Protein 2FI9 (pdb70)

Organism: Bartonella henselae (NCBI:txid38323)

CATH classification: 3.40.1230.10

B-factor: mean 35.41, std 5.27, range [25.67, 81.48]

Structure (mmCIF, N/CA/C/O backbone):
data_2FI9
#
_entry.id   2FI9
#
_cell.length_a   34.527
_cell.length_b   51.931
_cell.length_c   62.368
_cell.angle_alpha   90.00
_cell.angle_beta   90.00
_cell.angle_gamma   90.00
#
_symmetry.space_group_name_H-M   'P 21 21 21'
#
loop_
_entity.id
_entity.type
_entity.pdbx_description
1 polymer 'Outer membrane protein'
2 water water
#
loop_
_atom_site.group_PDB
_atom_site.id
_atom_site.type_symbol
_atom_site.label_atom_id
_atom_site.label_alt_id
_atom_site.label_comp_id
_atom_site.label_asym_id
_atom_site.label_entity_id
_atom_site.label_seq_id
_atom_site.pdbx_PDB_ins_code
_atom_site.Cartn_x
_atom_site.Cartn_y
_atom_site.Cartn_z
_atom_site.occupancy
_atom_site.B_iso_or_equiv
_atom_site.auth_seq_id
_atom_site.auth_comp_id
_atom_site.auth_asym_id
_atom_site.auth_atom_id
_atom_site.pdbx_PDB_model_num
ATOM 1 N N . HIS A 1 11 ? 15.906 32.684 11.808 1.00 47.42 11 HIS A N 1
ATOM 2 C CA . HIS A 1 11 ? 16.645 31.432 11.414 1.00 46.94 11 HIS A CA 1
ATOM 3 C C . HIS A 1 11 ? 17.526 31.595 10.156 1.00 45.69 11 HIS A C 1
ATOM 4 O O . HIS A 1 11 ? 17.207 32.346 9.203 1.00 46.00 11 HIS A O 1
ATOM 11 N N . PHE A 1 12 ? 18.608 30.820 10.157 1.00 43.25 12 PHE A N 1
ATOM 12 C CA . PHE A 1 12 ? 19.829 31.121 9.448 1.00 40.09 12 PHE A CA 1
ATOM 13 C C . PHE A 1 12 ? 20.744 29.958 9.829 1.00 38.46 12 PHE A C 1
ATOM 14 O O . PHE A 1 12 ? 20.810 29.611 11.007 1.00 37.04 12 PHE A O 1
ATOM 22 N N . PRO A 1 13 ? 21.435 29.334 8.846 1.00 36.06 13 PRO A N 1
ATOM 23 C CA . PRO A 1 13 ? 22.099 28.056 9.089 1.00 35.15 13 PRO A CA 1
ATOM 24 C C . PRO A 1 13 ? 23.529 28.120 9.652 1.00 34.29 13 PRO A C 1
ATOM 25 O O . PRO A 1 13 ? 24.284 27.155 9.513 1.00 34.47 13 PRO A O 1
ATOM 29 N N . GLY A 1 14 ? 23.906 29.243 10.253 1.00 34.22 14 GLY A N 1
ATOM 30 C CA . GLY A 1 14 ? 25.200 29.372 10.916 1.00 33.32 14 GLY A CA 1
ATOM 31 C C . GLY A 1 14 ? 25.167 30.580 11.837 1.00 33.74 14 GLY A C 1
ATOM 32 O O . GLY A 1 14 ? 24.137 31.244 11.950 1.00 34.07 14 GLY A O 1
ATOM 33 N N . ARG A 1 15 ? 26.286 30.881 12.481 1.00 33.08 15 ARG A N 1
ATOM 34 C CA . ARG A 1 15 ? 26.379 32.094 13.304 1.00 32.91 15 ARG A CA 1
ATOM 35 C C . ARG A 1 15 ? 26.608 33.320 12.427 1.00 32.95 15 ARG A C 1
ATOM 36 O O . ARG A 1 15 ? 27.222 33.217 11.374 1.00 33.40 15 ARG A O 1
ATOM 44 N N . ALA A 1 16 ? 26.127 34.473 12.877 1.00 32.90 16 ALA A N 1
ATOM 45 C CA . ALA A 1 16 ? 26.356 35.757 12.200 1.00 33.08 16 ALA A CA 1
ATOM 46 C C . ALA A 1 16 ? 26.471 36.817 13.283 1.00 33.29 16 ALA A C 1
ATOM 47 O O . ALA A 1 16 ? 25.929 36.634 14.360 1.00 32.56 16 ALA A O 1
ATOM 49 N N . PRO A 1 17 ? 27.158 37.941 13.007 1.00 33.73 17 PRO A N 1
ATOM 50 C CA . PRO A 1 17 ? 27.075 38.994 14.032 1.00 33.83 17 PRO A CA 1
ATOM 51 C C . PRO A 1 17 ? 25.620 39.401 14.269 1.00 33.78 17 PRO A C 1
ATOM 52 O O . PRO A 1 17 ? 24.808 39.379 13.332 1.00 33.90 17 PRO A O 1
ATOM 56 N N . ILE A 1 18 ? 25.298 39.744 15.510 1.00 34.64 18 ILE A N 1
ATOM 57 C CA . ILE A 1 18 ? 23.981 40.269 15.848 1.00 34.35 18 ILE A CA 1
ATOM 58 C C . ILE A 1 18 ? 24.081 41.790 15.726 1.00 34.51 18 ILE A C 1
ATOM 59 O O . ILE A 1 18 ? 24.780 42.441 16.518 1.00 34.19 18 ILE A O 1
ATOM 64 N N . ASP A 1 19 ? 23.388 42.336 14.728 1.00 34.58 19 ASP A N 1
ATOM 65 C CA . ASP A 1 19 ? 23.503 43.754 14.371 1.00 34.68 19 ASP A CA 1
ATOM 66 C C . ASP A 1 19 ? 22.691 44.708 15.252 1.00 34.61 19 ASP A C 1
ATOM 67 O O . ASP A 1 19 ? 22.957 45.908 15.258 1.00 34.04 19 ASP A O 1
ATOM 72 N N . ALA A 1 20 ? 21.708 44.178 15.979 1.00 33.90 20 ALA A N 1
ATOM 73 C CA . ALA A 1 20 ? 20.864 44.994 16.848 1.00 33.87 20 ALA A CA 1
ATOM 74 C C . ALA A 1 20 ? 20.116 44.127 17.844 1.00 34.42 20 ALA A C 1
ATOM 75 O O . ALA A 1 20 ? 19.905 42.934 17.605 1.00 34.22 20 ALA A O 1
ATOM 77 N N . TYR A 1 21 ? 19.756 44.734 18.975 1.00 34.55 21 TYR A N 1
ATOM 78 C CA . TYR A 1 21 ? 18.868 44.126 19.958 1.00 34.72 21 TYR A CA 1
ATOM 79 C C . TYR A 1 21 ? 17.941 45.244 20.437 1.00 34.78 21 TYR A C 1
ATOM 80 O O . TYR A 1 21 ? 18.126 46.419 20.077 1.00 34.16 21 TYR A O 1
ATOM 89 N N . GLY A 1 22 ? 16.953 44.885 21.249 1.00 34.23 22 GLY A N 1
ATOM 90 C CA . GLY A 1 22 ? 15.899 45.823 21.627 1.00 33.46 22 GLY A CA 1
ATOM 91 C C . GLY A 1 22 ? 14.630 45.472 20.888 1.00 33.57 22 GLY A C 1
ATOM 92 O O . GLY A 1 22 ? 14.648 44.665 19.936 1.00 33.47 22 GLY A O 1
ATOM 93 N N . ASN A 1 23 ? 13.524 46.078 21.313 1.00 33.10 23 ASN A N 1
ATOM 94 C CA . ASN A 1 23 ? 12.246 45.953 20.623 1.00 33.34 23 ASN A CA 1
ATOM 95 C C . ASN A 1 23 ? 11.748 44.508 20.582 1.00 32.85 23 ASN A C 1
ATOM 96 O O . ASN A 1 23 ? 11.129 44.068 19.600 1.00 32.72 23 ASN A O 1
ATOM 101 N N . GLY A 1 24 ? 12.037 43.776 21.652 1.00 32.19 24 GLY A N 1
ATOM 102 C CA . GLY A 1 24 ? 11.616 42.393 21.803 1.00 32.00 24 GLY A CA 1
ATOM 103 C C . GLY A 1 24 ? 12.252 41.455 20.786 1.00 31.78 24 GLY A C 1
ATOM 104 O O . GLY A 1 24 ? 11.758 40.346 20.560 1.00 32.45 24 GLY A O 1
ATOM 105 N N . GLY A 1 25 ? 13.346 41.879 20.167 1.00 30.94 25 GLY A N 1
ATOM 106 C CA . GLY A 1 25 ? 14.023 40.983 19.260 1.00 31.27 25 GLY A CA 1
ATOM 107 C C . GLY A 1 25 ? 15.445 41.325 18.882 1.00 31.81 25 GLY A C 1
ATOM 108 O O . GLY A 1 25 ? 16.180 42.000 19.621 1.00 32.00 25 GLY A O 1
ATOM 109 N N . PHE A 1 26 ? 15.818 40.853 17.699 1.00 31.69 26 PHE A N 1
ATOM 110 C CA . PHE A 1 26 ? 17.185 40.951 17.221 1.00 31.90 26 PHE A CA 1
ATOM 111 C C . PHE A 1 26 ? 17.193 41.170 15.729 1.00 31.63 26 PHE A C 1
ATOM 112 O O . PHE A 1 26 ? 16.253 40.771 15.016 1.00 31.32 26 PHE A O 1
ATOM 120 N N . ARG A 1 27 ? 18.262 41.803 15.263 1.00 31.50 27 ARG A N 1
ATOM 121 C CA . ARG A 1 27 ? 18.514 41.921 13.827 1.00 31.71 27 ARG A CA 1
ATOM 122 C C . ARG A 1 27 ? 19.843 41.258 13.505 1.00 31.84 27 ARG A C 1
ATOM 123 O O . ARG A 1 27 ? 20.840 41.485 14.189 1.00 31.67 27 ARG A O 1
ATOM 131 N N . PHE A 1 28 ? 19.847 40.423 12.474 1.00 31.44 28 PHE A N 1
ATOM 132 C CA . PHE A 1 28 ? 21.053 39.717 12.057 1.00 32.80 28 PHE A CA 1
ATOM 133 C C . PHE A 1 28 ? 20.908 39.266 10.613 1.00 33.68 28 PHE A C 1
ATOM 134 O O . PHE A 1 28 ? 19.804 38.908 10.181 1.00 33.15 28 PHE A O 1
ATOM 142 N N . ALA A 1 29 ? 22.017 39.291 9.871 1.00 34.68 29 ALA A N 1
ATOM 143 C CA . ALA A 1 29 ? 22.040 38.703 8.532 1.00 35.86 29 ALA A CA 1
ATOM 144 C C . ALA A 1 29 ? 20.939 39.305 7.648 1.00 36.89 29 ALA A C 1
ATOM 145 O O . ALA A 1 29 ? 20.272 38.589 6.879 1.00 37.05 29 ALA A O 1
ATOM 147 N N . ASP A 1 30 ? 20.755 40.619 7.774 1.00 37.49 30 ASP A N 1
ATOM 148 C CA . ASP A 1 30 ? 19.705 41.360 7.056 1.00 39.11 30 ASP A CA 1
ATOM 149 C C . ASP A 1 30 ? 18.275 40.861 7.307 1.00 39.34 30 ASP A C 1
ATOM 150 O O . ASP A 1 30 ? 17.372 41.093 6.500 1.00 39.19 30 ASP A O 1
ATOM 155 N N . MET A 1 31 ? 18.085 40.191 8.438 1.00 39.25 31 MET A N 1
ATOM 156 C CA . MET A 1 31 ? 16.785 39.700 8.861 1.00 40.18 31 MET A CA 1
ATOM 157 C C . MET A 1 31 ? 16.460 40.331 10.226 1.00 39.52 31 MET A C 1
ATOM 158 O O . MET A 1 31 ? 17.347 40.865 10.909 1.00 38.18 31 MET A O 1
ATOM 163 N N . SER A 1 32 ? 15.183 40.263 10.598 1.00 39.56 32 SER A N 1
ATOM 164 C CA . SER A 1 32 ? 14.698 40.655 11.922 1.00 39.46 32 SER A CA 1
ATOM 165 C C . SER A 1 32 ? 13.982 39.444 12.514 1.00 39.44 32 SER A C 1
ATOM 166 O O . SER A 1 32 ? 13.235 38.753 11.815 1.00 39.59 32 SER A O 1
ATOM 169 N N . HIS A 1 33 ? 14.216 39.164 13.790 1.00 38.54 33 HIS A N 1
ATOM 170 C CA . HIS A 1 33 ? 13.466 38.113 14.459 1.00 38.62 33 HIS A CA 1
ATOM 171 C C . HIS A 1 33 ? 12.888 38.674 15.747 1.00 37.74 33 HIS A C 1
ATOM 172 O O . HIS A 1 33 ? 13.596 39.324 16.508 1.00 37.41 33 HIS A O 1
ATOM 179 N N . ARG A 1 34 ? 11.603 38.428 15.970 1.00 36.98 34 ARG A N 1
ATOM 180 C CA . ARG A 1 34 ? 10.935 38.782 17.218 1.00 37.27 34 ARG A CA 1
ATOM 181 C C . ARG A 1 34 ? 11.016 37.597 18.203 1.00 36.37 34 ARG A C 1
ATOM 182 O O . ARG A 1 34 ? 10.563 36.478 17.905 1.00 36.07 34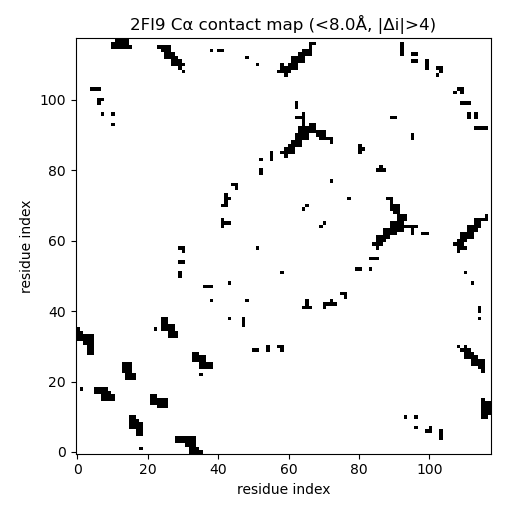 ARG A O 1
ATOM 190 N N . GLY A 1 35 ? 11.614 37.842 19.358 1.00 35.07 35 GLY A N 1
ATOM 191 C CA . GLY A 1 35 ? 11.781 36.795 20.357 1.00 33.78 35 GLY A CA 1
ATOM 192 C C . GLY A 1 35 ? 13.230 36.521 20.720 1.00 33.32 35 GLY A C 1
ATOM 193 O O . GLY A 1 35 ? 14.166 37.102 20.142 1.00 32.61 35 GLY A O 1
ATOM 194 N N . SER A 1 36 ? 13.408 35.644 21.705 1.00 32.59 36 SER A N 1
ATOM 195 C CA . SER A 1 36 ? 14.727 35.266 22.172 1.00 32.42 36 SER A CA 1
ATOM 196 C C . SER A 1 36 ? 15.379 34.302 21.179 1.00 32.72 36 SER A C 1
ATOM 197 O O . SER A 1 36 ? 14.683 33.599 20.429 1.00 33.04 36 SER A O 1
ATOM 200 N N . ILE A 1 37 ? 16.708 34.276 21.161 1.00 32.70 37 ILE A N 1
ATOM 201 C CA . ILE A 1 37 ? 17.426 33.441 20.192 1.00 32.83 37 ILE A CA 1
ATOM 202 C C . ILE A 1 37 ? 18.579 32.697 20.837 1.00 33.34 37 ILE A C 1
ATOM 203 O O . ILE A 1 37 ? 19.130 33.117 21.867 1.00 32.61 37 ILE A O 1
ATOM 208 N N . ILE A 1 38 ? 18.919 31.575 20.234 1.00 33.18 38 ILE A N 1
ATOM 209 C CA . ILE A 1 38 ? 20.143 30.879 20.551 1.00 34.18 38 ILE A CA 1
ATOM 210 C C . ILE A 1 38 ? 21.007 30.835 19.264 1.00 33.76 38 ILE A C 1
ATOM 211 O O . ILE A 1 38 ? 20.488 30.620 18.180 1.00 33.98 38 ILE A O 1
ATOM 216 N N . CYS A 1 39 ? 22.301 31.095 19.403 1.00 33.54 39 CYS A N 1
ATOM 217 C CA . CYS A 1 39 ? 23.212 31.205 18.282 1.00 33.64 39 CYS A CA 1
ATOM 218 C C . CYS A 1 39 ? 24.282 30.171 18.496 1.00 33.13 39 CYS A C 1
ATOM 219 O O . CYS A 1 39 ? 25.079 30.277 19.425 1.00 32.13 39 CYS A O 1
ATOM 222 N N . ILE A 1 40 ? 24.284 29.148 17.660 1.00 32.34 40 ILE A N 1
ATOM 223 C CA . ILE A 1 40 ? 25.200 28.025 17.830 1.00 32.17 40 ILE A CA 1
ATOM 224 C C . ILE A 1 40 ? 25.808 27.688 16.454 1.00 31.85 40 ILE A C 1
ATOM 225 O O . ILE A 1 40 ? 25.364 28.232 15.440 1.00 30.77 40 ILE A O 1
ATOM 230 N N . PRO A 1 41 ? 26.874 26.869 16.411 1.00 31.44 41 PRO A N 1
ATOM 231 C CA . PRO A 1 41 ? 27.468 26.606 15.084 1.00 31.69 41 PRO A CA 1
ATOM 232 C C . PRO A 1 41 ? 26.488 26.188 13.981 1.00 31.89 41 PRO A C 1
ATOM 233 O O . PRO A 1 41 ? 26.721 26.529 12.804 1.00 31.63 41 PRO A O 1
ATOM 237 N N . SER A 1 42 ? 25.415 25.468 14.335 1.00 31.91 42 SER A N 1
ATOM 238 C CA . SER A 1 42 ? 24.442 24.993 13.317 1.00 31.98 42 SER A CA 1
ATOM 239 C C . SER A 1 42 ? 23.419 26.064 12.893 1.00 32.53 42 SER A C 1
ATOM 240 O O . SER A 1 42 ? 22.636 25.846 11.972 1.00 32.89 42 SER A O 1
ATOM 243 N N . GLY A 1 43 ? 23.410 27.199 13.588 1.00 32.97 43 GLY A N 1
ATOM 244 C CA . GLY A 1 43 ? 22.573 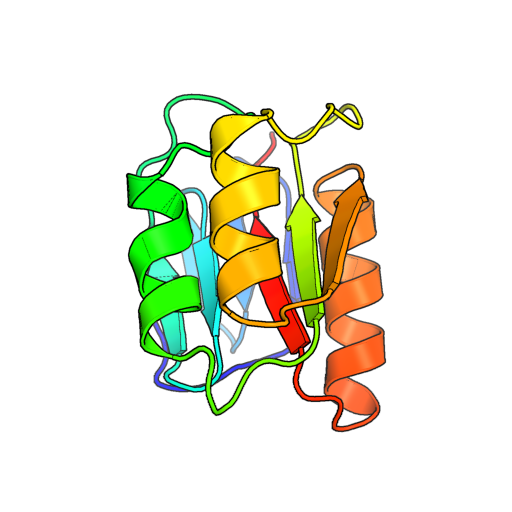28.316 13.176 1.00 32.92 43 GLY A CA 1
ATOM 245 C C . GLY A 1 43 ? 22.031 29.172 14.288 1.00 32.86 43 GLY A C 1
ATOM 246 O O . GLY A 1 43 ? 22.430 29.036 15.451 1.00 33.33 43 GLY A O 1
ATOM 247 N N . ILE A 1 44 ? 21.119 30.058 13.918 1.00 32.35 44 ILE A N 1
ATOM 248 C CA . ILE A 1 44 ? 20.415 30.908 14.863 1.00 33.02 44 ILE A CA 1
ATOM 249 C C . ILE A 1 44 ? 18.977 30.421 14.900 1.00 33.44 44 ILE A C 1
ATOM 250 O O . ILE A 1 44 ? 18.311 30.393 13.856 1.00 33.58 44 ILE A O 1
ATOM 255 N N . TYR A 1 45 ? 18.496 30.050 16.086 1.00 33.45 45 TYR A N 1
ATOM 256 C CA . TYR A 1 45 ? 17.156 29.491 16.260 1.00 33.41 45 TYR A CA 1
ATOM 257 C C . TYR A 1 45 ? 16.357 30.345 17.238 1.00 33.96 45 TYR A C 1
ATOM 258 O O . TYR A 1 45 ? 16.910 30.846 18.219 1.00 32.49 45 TYR A O 1
ATOM 267 N N . GLY A 1 46 ? 15.062 30.501 16.987 1.00 34.09 46 GLY A N 1
ATOM 268 C CA . GLY A 1 46 ? 14.187 31.093 17.999 1.00 34.89 46 GLY A CA 1
ATOM 269 C C . GLY A 1 46 ? 14.012 30.139 19.165 1.00 35.93 46 GLY A C 1
ATOM 270 O O . GLY A 1 46 ? 13.932 28.918 18.982 1.00 35.47 46 GLY A O 1
ATOM 271 N N . ILE A 1 47 ? 13.986 30.689 20.377 1.00 35.85 47 ILE A N 1
ATOM 272 C CA . ILE A 1 47 ? 13.590 29.918 21.541 1.00 36.67 47 ILE A CA 1
ATOM 273 C C . ILE A 1 47 ? 12.568 30.712 22.346 1.00 36.67 47 ILE A C 1
ATOM 274 O O . ILE A 1 47 ? 12.662 31.938 22.491 1.00 36.50 47 ILE A O 1
ATOM 279 N N . ASP A 1 48 ? 11.583 29.996 22.859 1.00 36.67 48 ASP A N 1
ATOM 280 C CA . ASP A 1 48 ? 10.471 30.615 23.529 1.00 36.77 48 ASP A CA 1
ATOM 281 C C . ASP A 1 48 ? 10.770 30.770 25.007 1.00 35.76 48 ASP A C 1
ATOM 282 O O . ASP A 1 48 ? 10.255 30.012 25.823 1.00 36.43 48 ASP A O 1
ATOM 287 N N . MET A 1 49 ? 11.614 31.740 25.346 1.00 33.96 49 MET A N 1
ATOM 288 C CA . MET A 1 49 ? 11.892 32.050 26.749 1.00 32.63 49 MET A CA 1
ATOM 289 C C . MET A 1 49 ? 10.749 32.917 27.313 1.00 32.28 49 MET A C 1
ATOM 290 O O . MET A 1 49 ? 10.420 33.954 26.750 1.00 32.11 49 MET A O 1
ATOM 295 N N . THR A 1 50 ? 10.127 32.484 28.401 1.00 32.19 50 THR A N 1
ATOM 296 C CA . THR A 1 50 ? 9.110 33.319 29.072 1.00 31.76 50 THR A CA 1
ATOM 297 C C . THR A 1 50 ? 9.752 34.347 29.999 1.00 31.70 50 THR A C 1
ATOM 298 O O . THR A 1 50 ? 9.093 35.284 30.483 1.00 29.95 50 THR A O 1
ATOM 302 N N . GLY A 1 51 ? 11.034 34.138 30.262 1.00 31.91 51 GLY A N 1
ATOM 303 C CA . GLY A 1 51 ? 11.759 34.947 31.224 1.00 32.64 51 GLY A CA 1
ATOM 304 C C . GLY A 1 51 ? 13.246 34.881 30.994 1.00 33.55 51 GLY A C 1
ATOM 305 O O . GLY A 1 51 ? 13.726 33.995 30.289 1.00 32.32 51 GLY A O 1
ATOM 306 N N . PRO A 1 52 ? 13.983 35.824 31.593 1.00 34.19 52 PRO A N 1
ATOM 307 C CA . PRO A 1 52 ? 15.410 35.996 31.349 1.00 35.21 52 PRO A CA 1
ATOM 308 C C . PRO A 1 52 ? 16.326 34.900 31.909 1.00 35.90 52 PRO A C 1
ATOM 309 O O . PRO A 1 52 ? 17.491 34.834 31.509 1.00 36.37 52 PRO A O 1
ATOM 313 N N . VAL A 1 53 ? 15.819 34.054 32.801 1.00 36.35 53 VAL A N 1
ATOM 314 C CA . VAL A 1 53 ? 16.632 32.959 33.343 1.00 37.18 53 VAL A CA 1
ATOM 315 C C . VAL A 1 53 ? 16.408 31.704 32.499 1.00 37.53 53 VAL A C 1
ATOM 316 O O . VAL A 1 53 ? 15.283 31.214 32.411 1.00 37.71 53 VAL A O 1
ATOM 320 N N . PRO A 1 54 ? 17.476 31.180 31.872 1.00 37.73 54 PRO A N 1
ATOM 321 C CA . PRO A 1 54 ? 17.306 30.041 30.993 1.00 37.20 54 PRO A CA 1
ATOM 322 C C . PRO A 1 54 ? 16.936 28.773 31.748 1.00 37.10 54 PRO A C 1
ATOM 323 O O . PRO A 1 54 ? 17.279 28.623 32.930 1.00 36.06 54 PRO A O 1
ATOM 327 N N . THR A 1 55 ? 16.218 27.892 31.059 1.00 36.72 55 THR A N 1
ATOM 328 C CA . THR A 1 55 ? 15.853 26.593 31.589 1.00 37.41 55 THR A CA 1
ATOM 329 C C . THR A 1 55 ? 16.743 25.530 30.946 1.00 37.63 55 THR A C 1
ATOM 330 O O . THR A 1 55 ? 17.524 25.823 30.029 1.00 36.49 55 THR A O 1
ATOM 334 N N . GLN A 1 56 ? 16.627 24.296 31.433 1.00 37.99 56 GLN A N 1
ATOM 335 C CA . GLN A 1 56 ? 17.339 23.169 30.840 1.00 38.95 56 GLN A CA 1
ATOM 336 C C . GLN A 1 56 ? 16.998 23.003 29.355 1.00 38.84 56 GLN A C 1
ATOM 337 O O . GLN A 1 56 ? 17.899 22.839 28.530 1.00 39.33 56 GLN A O 1
ATOM 343 N N . GLU A 1 57 ? 15.714 23.095 29.009 1.00 38.84 57 GLU A N 1
ATOM 344 C CA . GLU A 1 57 ? 15.274 23.101 27.606 1.00 39.03 57 GLU A CA 1
ATOM 345 C C . GLU A 1 57 ? 15.929 24.201 26.769 1.00 37.77 57 GLU A C 1
ATOM 346 O O . GLU A 1 57 ? 16.374 23.966 25.632 1.00 37.89 57 GLU A O 1
ATOM 352 N N . ASP A 1 58 ? 15.967 25.408 27.318 1.00 36.38 58 ASP A N 1
ATOM 353 C CA . ASP A 1 58 ? 16.558 26.541 26.616 1.00 35.81 58 ASP A CA 1
ATOM 354 C C . ASP A 1 58 ? 17.951 26.255 26.078 1.00 35.75 58 ASP A C 1
ATOM 355 O O . ASP A 1 58 ? 18.317 26.746 24.999 1.00 35.30 58 ASP A O 1
ATOM 360 N N . ILE A 1 59 ? 18.726 25.484 26.837 1.00 35.08 59 ILE A N 1
ATOM 361 C CA . ILE A 1 59 ? 20.127 25.257 26.493 1.00 35.34 59 ILE A CA 1
ATOM 362 C C . ILE A 1 59 ? 20.370 23.880 25.841 1.00 34.83 59 ILE A C 1
ATOM 363 O O . ILE A 1 59 ? 21.507 23.518 25.534 1.00 34.56 59 ILE A O 1
ATOM 368 N N . SER A 1 60 ? 19.295 23.135 25.623 1.00 34.47 60 SER A N 1
ATOM 369 C CA . SER A 1 60 ? 19.391 21.785 25.065 1.00 34.49 60 SER A CA 1
ATOM 370 C C . SER A 1 60 ? 20.161 21.707 23.736 1.00 34.23 60 SER A C 1
ATOM 371 O O . SER A 1 60 ? 20.924 20.774 23.526 1.00 32.99 60 SER A O 1
ATOM 374 N N . ARG A 1 61 ? 19.993 22.697 22.858 1.00 33.97 61 ARG A N 1
ATOM 375 C CA . ARG A 1 61 ? 20.724 22.688 21.587 1.00 34.70 61 ARG A CA 1
ATOM 376 C C . ARG A 1 61 ? 22.222 22.923 21.782 1.00 34.66 61 ARG A C 1
ATOM 377 O O . ARG A 1 61 ? 23.052 22.378 21.023 1.00 34.53 61 ARG A O 1
ATOM 385 N N . VAL A 1 62 ? 22.554 23.740 22.787 1.00 34.00 62 VAL A N 1
ATOM 386 C CA . VAL A 1 62 ? 23.941 23.997 23.152 1.00 33.59 62 VAL A CA 1
ATOM 387 C C . VAL A 1 62 ? 24.590 22.711 23.650 1.00 33.76 62 VAL A C 1
ATOM 388 O O . VAL A 1 62 ? 25.675 22.345 23.197 1.00 33.44 62 VAL A O 1
ATOM 392 N N . LEU A 1 63 ? 23.920 22.018 24.564 1.00 33.55 63 LEU A N 1
ATOM 393 C CA . LEU A 1 63 ? 24.460 20.783 25.102 1.00 34.51 63 LEU A CA 1
ATOM 394 C C . LEU A 1 63 ? 24.685 19.784 23.956 1.00 34.89 63 LEU A C 1
ATOM 395 O O . LEU A 1 63 ? 25.722 19.120 23.879 1.00 35.16 63 LEU A O 1
ATOM 400 N N . GLU A 1 64 ? 23.712 19.698 23.062 1.00 35.50 64 GLU A N 1
ATOM 401 C CA . GLU A 1 64 ? 23.752 18.724 21.974 1.00 36.38 64 GLU A CA 1
ATOM 402 C C . GLU A 1 64 ? 24.886 18.988 20.974 1.00 36.05 64 GLU A C 1
ATOM 403 O O . GLU A 1 64 ? 25.373 18.065 20.318 1.00 36.47 64 GLU A O 1
ATOM 409 N N . GLU A 1 65 ? 25.296 20.250 20.857 1.00 35.90 65 GLU A N 1
ATOM 410 C CA . GLU A 1 65 ? 26.359 20.640 19.933 1.00 35.65 65 GLU A CA 1
ATOM 411 C C . GLU A 1 65 ? 27.649 20.982 20.682 1.00 35.16 65 GLU A C 1
ATOM 412 O O . GLU A 1 65 ? 28.505 21.707 20.163 1.00 35.30 65 GLU A O 1
ATOM 418 N N . SER A 1 66 ? 27.806 20.419 21.875 1.00 34.55 66 SER A N 1
ATOM 419 C CA . SER A 1 66 ? 28.893 20.818 22.781 1.00 34.64 66 SER A CA 1
ATOM 420 C C . SER A 1 66 ? 30.278 20.483 22.220 1.00 34.77 66 SER A C 1
ATOM 421 O O . SER A 1 66 ? 31.260 21.123 22.572 1.00 34.06 66 SER A O 1
ATOM 424 N N . ASP A 1 67 ? 30.352 19.509 21.316 1.00 35.12 67 ASP A N 1
ATOM 425 C CA . ASP A 1 67 ? 31.624 19.197 20.671 1.00 36.29 67 ASP A CA 1
ATOM 426 C C . ASP A 1 67 ? 32.180 20.389 19.885 1.00 36.21 67 ASP A C 1
ATOM 427 O O . ASP A 1 67 ? 33.383 20.459 19.657 1.00 36.95 67 ASP A O 1
ATOM 432 N N . GLN A 1 68 ? 31.316 21.330 19.494 1.00 35.90 68 GLN A N 1
ATOM 433 C CA . GLN A 1 68 ? 31.731 22.487 18.678 1.00 35.70 68 GLN A CA 1
ATOM 434 C C . GLN A 1 68 ? 31.610 23.821 19.415 1.00 35.12 68 GLN A C 1
ATOM 435 O O . GLN A 1 68 ? 31.748 24.878 18.811 1.00 34.72 68 GLN A O 1
ATOM 441 N N . ILE A 1 69 ? 31.338 23.762 20.712 1.00 34.39 69 ILE A N 1
ATOM 442 C CA . ILE A 1 69 ? 31.154 24.960 21.540 1.00 34.16 69 ILE A CA 1
ATOM 443 C C . ILE A 1 69 ? 32.098 24.895 22.727 1.00 34.06 69 ILE A C 1
ATOM 444 O O . ILE A 1 69 ? 32.018 23.958 23.525 1.00 33.60 69 ILE A O 1
ATOM 449 N N . GLU A 1 70 ? 32.993 25.881 22.841 1.00 34.28 70 GLU A N 1
ATOM 450 C CA . GLU A 1 70 ? 33.856 26.010 24.034 1.00 34.51 70 GLU A CA 1
ATOM 451 C C . GLU A 1 70 ? 33.308 27.004 25.041 1.00 34.21 70 GLU A C 1
ATOM 452 O O . GLU A 1 70 ? 33.529 26.860 26.255 1.00 33.46 70 GLU A O 1
ATOM 458 N N . VAL A 1 71 ? 32.617 28.023 24.547 1.00 33.72 71 VAL A N 1
ATOM 459 C CA . VAL A 1 71 ? 32.117 29.088 25.437 1.00 33.65 71 VAL A CA 1
ATOM 460 C C . VAL A 1 71 ? 30.681 29.485 25.086 1.00 33.37 71 VAL A C 1
ATOM 461 O O . VAL A 1 71 ? 30.341 29.654 23.906 1.00 33.77 71 VAL A O 1
ATOM 465 N N . LEU A 1 72 ? 29.840 29.556 26.118 1.00 33.05 72 LEU A N 1
ATOM 466 C CA . LEU A 1 72 ? 28.480 30.023 25.979 1.00 32.12 72 LEU A CA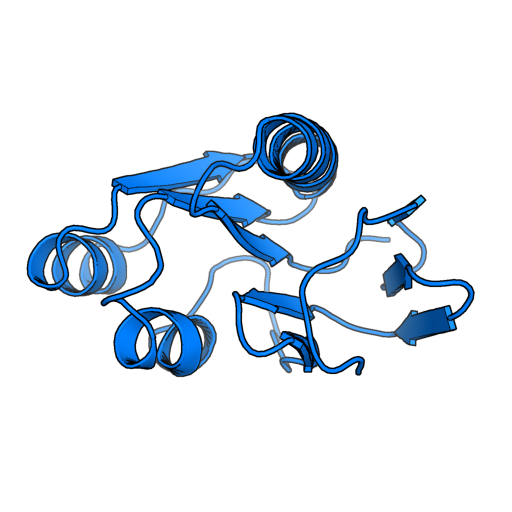 1
ATOM 467 C C . LEU A 1 72 ? 28.265 31.345 26.733 1.00 31.77 72 LEU A C 1
ATOM 468 O O . LEU A 1 72 ? 28.489 31.429 27.962 1.00 31.19 72 LEU A O 1
ATOM 473 N N . LEU A 1 73 ? 27.832 32.369 26.002 1.00 30.14 73 LEU A N 1
ATOM 474 C CA . LEU A 1 73 ? 27.463 33.635 26.622 1.00 30.50 73 LEU A CA 1
ATOM 475 C C . LEU A 1 73 ? 25.964 33.591 26.823 1.00 30.57 73 LEU A C 1
ATOM 476 O O . LEU A 1 73 ? 25.232 33.158 25.929 1.00 31.02 73 LEU A O 1
ATOM 481 N N . ILE A 1 74 ? 25.510 33.994 28.009 1.00 30.21 74 ILE A N 1
ATOM 482 C CA . ILE A 1 74 ? 24.101 34.012 28.308 1.00 30.09 74 ILE A CA 1
ATOM 483 C C . ILE A 1 74 ? 23.655 35.434 28.617 1.00 29.95 74 ILE A C 1
ATOM 484 O O . ILE A 1 74 ? 24.083 36.052 29.616 1.00 29.73 74 ILE A O 1
ATOM 489 N N . GLY A 1 75 ? 22.810 35.962 27.738 1.00 30.40 75 GLY A N 1
ATOM 490 C CA . GLY A 1 75 ? 22.265 37.312 27.894 1.00 29.78 75 GLY A CA 1
ATOM 491 C C . GLY A 1 75 ? 20.967 37.168 28.651 1.00 30.51 75 GLY A C 1
ATOM 492 O O . GLY A 1 75 ? 20.004 36.587 28.120 1.00 30.55 75 GLY A O 1
ATOM 493 N N . THR A 1 76 ? 20.954 37.678 29.891 1.00 30.25 76 THR A N 1
ATOM 494 C CA . THR A 1 76 ? 19.825 37.499 30.816 1.00 30.36 76 THR A CA 1
ATOM 495 C C . THR A 1 76 ? 18.908 38.720 30.919 1.00 31.71 76 THR A C 1
ATOM 496 O O . THR A 1 76 ? 18.365 39.030 32.012 1.00 30.27 76 THR A O 1
ATOM 500 N N . GLY A 1 77 ? 18.755 39.426 29.804 1.00 30.91 77 GLY A N 1
ATOM 501 C CA . GLY A 1 77 ? 17.869 40.586 29.735 1.00 32.47 77 GLY A CA 1
ATOM 502 C C . GLY A 1 77 ? 18.551 41.879 30.161 1.00 33.06 77 GLY A C 1
ATOM 503 O O . GLY A 1 77 ? 19.725 42.091 29.854 1.00 33.23 77 GLY A O 1
ATOM 504 N N . VAL A 1 78 ? 17.813 42.753 30.844 1.00 33.18 78 VAL A N 1
ATOM 505 C CA . VAL A 1 78 ? 18.355 44.065 31.205 1.00 34.47 78 VAL A CA 1
ATOM 506 C C . VAL A 1 78 ? 19.317 44.010 32.379 1.00 34.21 78 VAL A C 1
ATOM 507 O O . VAL A 1 78 ? 20.156 44.891 32.534 1.00 34.56 78 VAL A O 1
ATOM 511 N N . GLU A 1 79 ? 19.187 42.987 33.217 1.00 35.47 79 GLU A N 1
ATOM 512 C CA . GLU A 1 79 ? 20.039 42.846 34.391 1.00 36.45 79 GLU A CA 1
ATOM 513 C C . GLU A 1 79 ? 20.806 41.549 34.295 1.00 36.30 79 GLU A C 1
ATOM 514 O O . GLU A 1 79 ? 20.300 40.564 33.753 1.00 36.57 79 GLU A O 1
ATOM 520 N N . LEU A 1 80 ? 22.017 41.539 34.843 1.00 35.59 80 LEU A N 1
ATOM 521 C CA . LEU A 1 80 ? 22.809 40.314 34.910 1.00 34.39 80 LEU A CA 1
ATOM 522 C C . LEU A 1 80 ? 22.213 39.412 36.009 1.00 33.68 80 LEU A C 1
ATOM 523 O O . LEU A 1 80 ? 22.081 39.825 37.169 1.00 32.78 80 LEU A O 1
ATOM 528 N N . LEU A 1 81 ? 21.858 38.187 35.633 1.00 32.80 81 LEU A N 1
ATOM 529 C CA . LEU A 1 81 ? 21.263 37.215 36.558 1.00 32.86 81 LEU A CA 1
ATOM 530 C C . LEU A 1 81 ? 22.142 35.979 36.682 1.00 33.11 81 LEU A C 1
ATOM 531 O O . LEU A 1 81 ? 22.845 35.625 35.747 1.00 32.96 81 LEU A O 1
ATOM 536 N N . ARG A 1 82 ? 22.102 35.331 37.845 1.00 34.11 82 ARG A N 1
ATOM 537 C CA . ARG A 1 82 ? 22.871 34.108 38.095 1.00 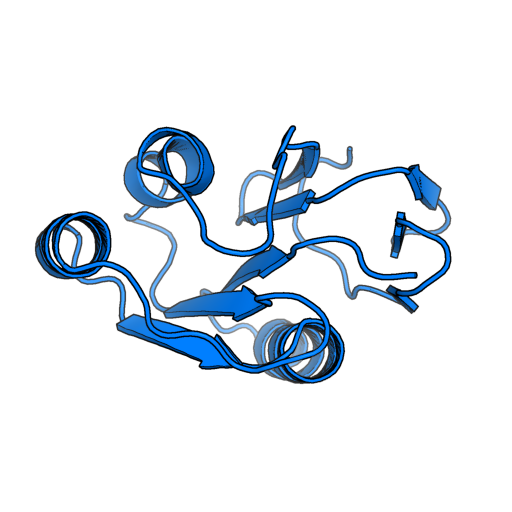34.46 82 ARG A CA 1
ATOM 538 C C . ARG A 1 82 ? 22.374 32.936 37.291 1.00 34.18 82 ARG A C 1
ATOM 539 O O . ARG A 1 82 ? 21.180 32.785 37.065 1.00 33.96 82 ARG A O 1
ATOM 547 N N . LEU A 1 83 ? 23.307 32.101 36.862 1.00 34.58 83 LEU A N 1
ATOM 548 C CA . LEU A 1 83 ? 22.977 30.872 36.174 1.00 35.26 83 LEU A CA 1
ATOM 549 C C . LEU A 1 83 ? 22.529 29.864 37.240 1.00 34.75 83 LEU A C 1
ATOM 550 O O . LEU A 1 83 ? 23.228 29.672 38.231 1.00 35.51 83 LEU A O 1
ATOM 555 N N . PRO A 1 84 ? 21.335 29.262 37.067 1.00 34.15 84 PRO A N 1
ATOM 556 C CA . PRO A 1 84 ? 20.824 28.300 38.042 1.00 33.68 84 PRO A CA 1
ATOM 557 C C . PRO A 1 84 ? 21.763 27.103 38.183 1.00 32.76 84 PRO A C 1
ATOM 558 O O . PRO A 1 84 ? 22.434 26.713 37.219 1.00 33.05 84 PRO A O 1
ATOM 562 N N . GLU A 1 85 ? 21.781 26.530 39.374 1.00 32.35 85 GLU A N 1
ATOM 563 C CA . GLU A 1 85 ? 22.648 25.411 39.743 1.00 31.62 85 GLU A CA 1
ATOM 564 C C . GLU A 1 85 ? 22.577 24.246 38.732 1.00 31.82 85 GLU A C 1
ATOM 565 O O . GLU A 1 85 ? 23.599 23.710 38.304 1.00 31.07 85 GLU A O 1
ATOM 571 N N . GLU A 1 86 ? 21.358 23.866 38.372 1.00 31.92 86 GLU A N 1
ATOM 572 C CA . GLU A 1 86 ? 21.090 22.780 37.439 1.00 32.85 86 GLU A CA 1
ATOM 573 C C . GLU A 1 86 ? 21.784 22.984 36.086 1.00 32.03 86 GLU A C 1
ATOM 574 O O . GLU A 1 86 ? 22.338 22.047 35.515 1.00 31.91 86 GLU A O 1
ATOM 580 N N . LEU A 1 87 ? 21.760 24.21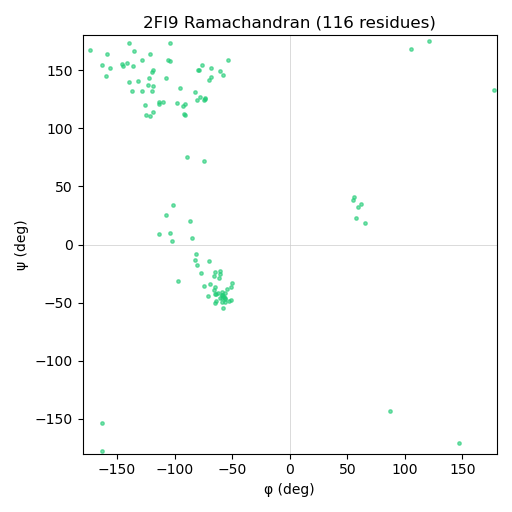5 35.589 1.00 31.78 87 LEU A N 1
ATOM 581 C CA . LEU A 1 87 ? 22.380 24.554 34.314 1.00 31.56 87 LEU A CA 1
ATOM 582 C C . LEU A 1 87 ? 23.900 24.605 34.415 1.00 30.87 87 LEU A C 1
ATOM 583 O O . LEU A 1 87 ? 24.594 24.245 33.474 1.00 30.49 87 LEU A O 1
ATOM 588 N N . ARG A 1 88 ? 24.408 25.075 35.554 1.00 30.78 88 ARG A N 1
ATOM 589 C CA . ARG A 1 88 ? 25.851 25.127 35.784 1.00 30.85 88 ARG A CA 1
ATOM 590 C C . ARG A 1 88 ? 26.445 23.723 35.709 1.00 30.02 88 ARG A C 1
ATOM 591 O O . ARG A 1 88 ? 27.461 23.520 35.045 1.00 29.95 88 ARG A O 1
ATOM 599 N N . VAL A 1 89 ? 25.784 22.762 36.365 1.00 29.15 89 VAL A N 1
ATOM 600 C CA . VAL A 1 89 ? 26.151 21.340 36.292 1.00 29.59 89 VAL A CA 1
ATOM 601 C C . VAL A 1 89 ? 26.145 20.786 34.859 1.00 29.92 89 VAL A C 1
ATOM 602 O O . VAL A 1 89 ? 27.140 20.214 34.415 1.00 30.39 89 VAL A O 1
ATOM 606 N N . LEU A 1 90 ? 25.028 20.931 34.154 1.00 29.63 90 LEU A N 1
ATOM 607 C CA . LEU A 1 90 ? 24.917 20.428 32.773 1.00 29.98 90 LEU A CA 1
ATOM 608 C C . LEU A 1 90 ? 26.008 20.994 31.857 1.00 29.46 90 LEU A C 1
ATOM 609 O O . LEU A 1 90 ? 26.641 20.251 31.091 1.00 29.58 90 LEU A O 1
ATOM 614 N N . LEU A 1 91 ? 26.223 22.306 31.925 1.00 29.32 91 LEU A N 1
ATOM 615 C CA . LEU A 1 91 ? 27.251 22.955 31.096 1.00 29.08 91 LEU A CA 1
ATOM 616 C C . LEU A 1 91 ? 28.652 22.457 31.471 1.00 30.25 91 LEU A C 1
ATOM 617 O O . LEU A 1 91 ? 29.486 22.150 30.602 1.00 29.37 91 LEU A O 1
ATOM 622 N N . TRP A 1 92 ? 28.894 22.334 32.778 1.00 29.92 92 TRP A N 1
ATOM 623 C CA . TRP A 1 92 ? 30.155 21.802 33.275 1.00 30.94 92 TRP A CA 1
ATOM 624 C C . TRP A 1 92 ? 30.431 20.391 32.759 1.00 31.57 92 TRP A C 1
ATOM 625 O O . TRP A 1 92 ? 31.556 20.089 32.371 1.00 31.45 92 TRP A O 1
ATOM 636 N N . GLU A 1 93 ? 29.404 19.537 32.759 1.00 32.44 93 GLU A N 1
ATOM 637 C CA . GLU A 1 93 ? 29.521 18.150 32.285 1.00 34.29 93 GLU A CA 1
ATOM 638 C C . GLU A 1 93 ? 29.944 18.063 30.824 1.00 34.18 93 GLU A C 1
ATOM 639 O O . GLU A 1 93 ? 30.494 17.064 30.397 1.00 33.97 93 GLU A O 1
ATOM 645 N N . LYS A 1 94 ? 29.652 19.110 30.058 1.00 34.51 94 LYS A N 1
ATOM 646 C CA . LYS A 1 94 ? 29.965 19.126 28.625 1.00 35.23 94 LYS A CA 1
ATOM 647 C C . LYS A 1 94 ? 31.189 19.994 28.350 1.00 35.46 94 LYS A C 1
ATOM 648 O O . LYS A 1 94 ? 31.498 20.282 27.193 1.00 36.24 94 LYS A O 1
ATOM 654 N N . ARG A 1 95 ? 31.871 20.406 29.423 1.00 35.23 95 ARG A N 1
ATOM 655 C CA . ARG A 1 95 ? 33.076 21.234 29.357 1.00 35.42 95 ARG A CA 1
ATOM 656 C C . ARG A 1 95 ? 32.848 22.520 28.562 1.00 35.00 95 ARG A C 1
ATOM 657 O O . ARG A 1 95 ? 33.716 22.943 27.795 1.00 34.86 95 ARG A O 1
ATOM 665 N N . ILE A 1 96 ? 31.673 23.114 28.716 1.00 33.77 96 ILE A N 1
ATOM 666 C CA . ILE A 1 96 ? 31.415 24.414 28.129 1.00 33.59 96 ILE A CA 1
ATOM 667 C C . ILE A 1 96 ? 31.610 25.476 29.194 1.00 33.93 96 ILE A C 1
ATOM 668 O O . ILE A 1 96 ? 30.965 25.436 30.246 1.00 33.24 96 ILE A O 1
ATOM 673 N N . SER A 1 97 ? 32.518 26.406 28.933 1.00 34.28 97 SER A N 1
ATOM 674 C CA . SER A 1 97 ? 32.726 27.506 29.849 1.00 35.96 97 SER A CA 1
ATOM 675 C C . SER A 1 97 ? 31.652 28.565 29.549 1.00 35.44 97 SER A C 1
ATOM 676 O O . SER A 1 97 ? 31.390 28.891 28.382 1.00 36.31 97 SER A O 1
ATOM 679 N N . SER A 1 98 ? 30.979 29.048 30.584 1.00 34.80 98 SER A N 1
ATOM 680 C CA . SER A 1 98 ? 29.826 29.906 30.363 1.00 34.50 98 SER A CA 1
ATOM 681 C C . SER A 1 98 ? 29.731 31.042 31.348 1.00 33.81 98 SER A C 1
ATOM 682 O O . SER A 1 98 ? 30.271 30.979 32.457 1.00 32.21 98 SER A O 1
ATOM 685 N N . ASP A 1 99 ? 29.039 32.096 30.944 1.00 32.69 99 ASP A N 1
ATOM 686 C CA . ASP A 1 99 ? 28.881 33.222 31.825 1.00 32.97 99 ASP A CA 1
ATOM 687 C C . ASP A 1 99 ? 27.651 34.024 31.458 1.00 32.37 99 ASP A C 1
ATOM 688 O O . ASP A 1 99 ? 27.221 34.026 30.311 1.00 33.65 99 ASP A O 1
ATOM 693 N N . THR A 1 100 ? 27.079 34.690 32.454 1.00 31.52 100 THR A N 1
ATOM 694 C CA . THR A 1 100 ? 25.912 35.512 32.241 1.00 30.41 100 THR A CA 1
ATOM 695 C C . THR A 1 100 ? 26.312 36.988 32.280 1.00 30.07 100 THR A C 1
ATOM 696 O O . THR A 1 100 ? 27.327 37.355 32.873 1.00 30.06 100 THR A O 1
ATOM 700 N N . MET A 1 101 ? 25.474 37.820 31.675 1.00 29.46 101 MET A N 1
ATOM 701 C CA . MET A 1 101 ? 25.650 39.302 31.579 1.00 29.53 101 MET A CA 1
ATOM 702 C C . MET A 1 101 ? 24.338 39.764 30.932 1.00 30.00 101 MET A C 1
ATOM 703 O O . MET A 1 101 ? 23.558 38.929 30.432 1.00 29.66 101 MET A O 1
ATOM 708 N N . SER A 1 102 ? 24.075 41.059 30.943 1.00 30.39 102 SER A N 1
ATOM 709 C CA . SER A 1 102 ? 22.910 41.588 30.247 1.00 30.88 102 SER A CA 1
ATOM 710 C C . SER A 1 102 ? 22.876 41.161 28.775 1.00 31.09 102 SER A C 1
ATOM 711 O O . SER A 1 102 ? 23.912 40.772 28.184 1.00 31.40 102 SER A O 1
ATOM 714 N N . THR A 1 103 ? 21.690 41.210 28.170 1.00 30.79 103 THR A N 1
ATOM 715 C CA . THR A 1 103 ? 21.551 40.849 26.756 1.00 29.43 103 THR A CA 1
ATOM 716 C C . THR A 1 103 ? 22.431 41.747 25.884 1.00 30.12 103 THR A C 1
ATOM 717 O O . THR A 1 103 ? 23.090 41.261 24.970 1.00 29.64 103 THR A O 1
ATOM 721 N N . GLY A 1 104 ? 22.477 43.039 26.200 1.00 30.44 104 GLY A N 1
ATOM 722 C CA . GLY A 1 104 ? 23.319 43.989 25.441 1.00 31.06 104 GLY A CA 1
ATOM 723 C C . GLY A 1 104 ? 24.787 43.584 25.462 1.00 31.33 104 GLY A C 1
ATOM 724 O O . GLY A 1 104 ? 25.432 43.495 24.425 1.00 31.46 104 GLY A O 1
ATOM 725 N N . ALA A 1 105 ? 25.291 43.303 26.664 1.00 31.11 105 ALA A N 1
ATOM 726 C CA 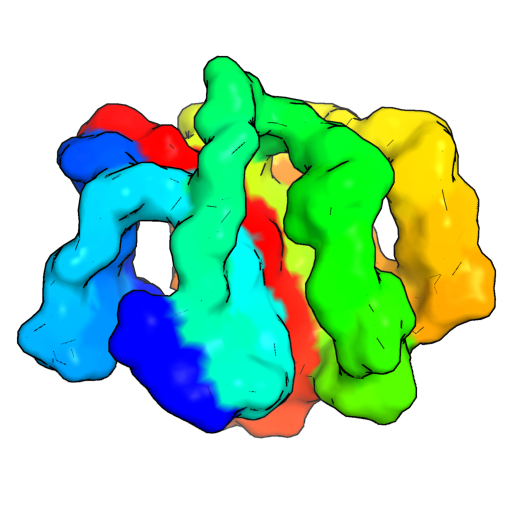. ALA A 1 105 ? 26.672 42.892 26.870 1.00 30.33 105 ALA A CA 1
ATOM 727 C C . ALA A 1 105 ? 26.947 41.583 26.155 1.00 30.58 105 ALA A C 1
ATOM 728 O O . ALA A 1 105 ? 28.004 41.424 25.559 1.00 31.37 105 ALA A O 1
ATOM 730 N N . ALA A 1 106 ? 26.009 40.645 26.220 1.00 29.89 106 ALA A N 1
ATOM 731 C CA . ALA A 1 106 ? 26.222 39.348 25.582 1.00 31.06 106 ALA A CA 1
ATOM 732 C C . ALA A 1 106 ? 26.323 39.506 24.055 1.00 30.91 106 ALA A C 1
ATOM 733 O O . ALA A 1 106 ? 27.186 38.888 23.399 1.00 31.53 106 ALA A O 1
ATOM 735 N N . VAL 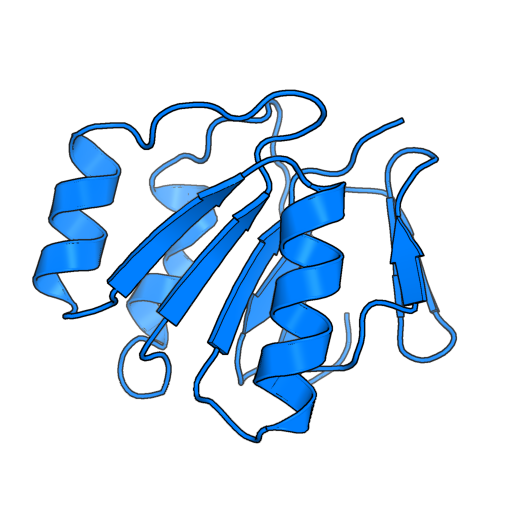A 1 107 ? 25.454 40.339 23.480 1.00 31.40 107 VAL A N 1
ATOM 736 C CA . VAL A 1 107 ? 25.517 40.607 22.036 1.00 31.01 107 VAL A CA 1
ATOM 737 C C . VAL A 1 107 ? 26.901 41.131 21.646 1.00 31.62 107 VAL A C 1
ATOM 738 O O . VAL A 1 107 ? 27.525 40.622 20.695 1.00 31.16 107 VAL A O 1
ATOM 742 N N . ARG A 1 108 ? 27.382 42.139 22.378 1.00 31.90 108 ARG A N 1
ATOM 743 C CA . ARG A 1 108 ? 28.629 42.805 22.024 1.00 32.57 108 ARG A CA 1
ATOM 744 C C . ARG A 1 108 ? 29.806 41.861 22.159 1.00 33.05 108 ARG A C 1
ATOM 745 O O . ARG A 1 108 ? 30.684 41.853 21.300 1.00 33.59 108 ARG A O 1
ATOM 753 N N . THR A 1 109 ? 29.777 41.037 23.208 1.00 33.10 109 THR A N 1
ATOM 754 C CA . THR A 1 109 ? 30.820 40.052 23.489 1.00 33.72 109 THR A CA 1
ATOM 755 C C . THR A 1 109 ? 30.779 38.907 22.489 1.00 33.40 109 THR A C 1
ATOM 756 O O . THR A 1 109 ? 31.828 38.476 22.009 1.00 33.48 109 THR A O 1
ATOM 760 N N . PHE A 1 110 ? 29.577 38.402 22.196 1.00 32.98 110 PHE A N 1
ATOM 761 C CA . PHE A 1 110 ? 29.403 37.402 21.134 1.00 31.83 110 PHE A CA 1
ATOM 762 C C . PHE A 1 110 ? 30.005 37.861 19.804 1.00 32.38 110 PHE A C 1
ATOM 763 O O . PHE A 1 110 ? 30.737 37.109 19.159 1.00 32.09 110 PHE A O 1
ATOM 771 N N . ASN A 1 111 ? 29.683 39.086 19.393 1.00 32.25 111 ASN A N 1
ATOM 772 C CA . ASN A 1 111 ? 30.166 39.611 18.119 1.00 32.59 111 ASN A CA 1
ATOM 773 C C . ASN A 1 111 ? 31.684 39.611 18.065 1.00 32.79 111 ASN A C 1
ATOM 774 O O . ASN A 1 111 ? 32.271 39.189 17.065 1.00 31.99 111 ASN A O 1
ATOM 779 N N . VAL A 1 112 ? 32.307 40.058 19.159 1.00 32.71 112 VAL A N 1
ATOM 780 C CA . VAL A 1 112 ? 33.755 40.178 19.229 1.00 33.01 112 VAL A CA 1
ATOM 781 C C . VAL A 1 112 ? 34.402 38.794 19.141 1.00 32.85 112 VAL A C 1
ATOM 782 O O . VAL A 1 112 ? 35.290 38.571 18.307 1.00 33.53 112 VAL A O 1
ATOM 786 N N . LEU A 1 113 ? 33.930 37.861 19.962 1.00 32.08 113 LEU A N 1
ATOM 787 C CA . LEU A 1 113 ? 34.469 36.506 19.970 1.00 31.59 113 LEU A CA 1
ATOM 788 C C . LEU A 1 113 ? 34.219 35.764 18.658 1.00 32.25 113 LEU A C 1
ATOM 789 O O . LEU A 1 113 ? 35.074 34.988 18.196 1.00 31.63 113 LEU A O 1
ATOM 794 N N . LEU A 1 114 ? 33.055 36.002 18.059 1.00 32.64 114 LEU A N 1
ATOM 795 C CA . LEU A 1 114 ? 32.752 35.442 16.736 1.00 33.48 114 LEU A CA 1
ATOM 796 C C . LEU A 1 114 ? 33.768 35.902 15.674 1.00 33.62 114 LEU A C 1
ATOM 797 O O . LEU A 1 114 ? 34.286 35.094 14.890 1.00 34.13 114 LEU A O 1
ATOM 802 N N . ALA A 1 115 ? 34.065 37.200 15.679 1.00 34.54 115 ALA A N 1
ATOM 803 C CA . ALA A 1 115 ? 35.050 37.798 14.778 1.00 34.69 115 ALA A CA 1
ATOM 804 C C . ALA A 1 115 ? 36.458 37.224 14.976 1.00 35.16 115 ALA A C 1
ATOM 805 O O . ALA A 1 115 ? 37.265 37.207 14.044 1.00 34.55 115 ALA A O 1
ATOM 807 N N . GLU A 1 116 ? 36.747 36.777 16.193 1.00 35.11 116 GLU A N 1
ATOM 808 C CA . GLU A 1 116 ? 38.022 36.144 16.520 1.00 35.91 116 GLU A CA 1
ATOM 809 C C . GLU A 1 116 ? 38.040 34.640 16.200 1.00 36.11 116 GLU A C 1
ATOM 810 O O . GLU A 1 116 ? 39.005 33.954 16.537 1.00 35.94 116 GLU A O 1
ATOM 816 N N . ASP A 1 117 ? 36.977 34.131 15.577 1.00 36.25 117 ASP A N 1
ATOM 817 C CA . ASP A 1 117 ? 36.850 32.703 15.252 1.00 36.66 117 ASP A CA 1
ATOM 818 C C . ASP A 1 117 ? 36.896 31.770 16.461 1.00 36.67 117 ASP A C 1
ATOM 819 O O . ASP A 1 117 ? 37.379 30.644 16.363 1.00 36.52 117 ASP A O 1
ATOM 824 N N . ARG A 1 118 ? 36.393 32.236 17.600 1.00 36.35 118 ARG A N 1
ATOM 825 C CA . ARG A 1 118 ? 36.308 31.395 18.803 1.00 36.42 118 ARG A CA 1
ATOM 826 C C . ARG A 1 118 ? 35.090 30.488 18.659 1.00 35.30 118 ARG A C 1
ATOM 827 O O . ARG A 1 118 ? 34.110 30.869 18.003 1.00 34.36 118 ARG A O 1
ATOM 835 N N . ALA A 1 119 ? 35.148 29.298 19.262 1.00 34.10 119 ALA A N 1
ATOM 836 C CA . ALA A 1 119 ? 33.996 28.392 19.302 1.00 33.06 119 ALA A CA 1
ATOM 837 C C . ALA A 1 119 ? 32.963 28.921 20.317 1.00 32.24 119 ALA A C 1
ATOM 838 O O . ALA A 1 119 ? 32.780 28.351 21.392 1.00 31.83 119 ALA A O 1
ATOM 840 N N . VAL A 1 120 ? 32.294 30.013 19.952 1.00 31.31 120 VAL A N 1
ATOM 841 C CA . VAL A 1 120 ? 31.385 30.727 20.850 1.00 31.13 120 VAL A CA 1
ATOM 842 C C . VAL A 1 120 ? 29.925 30.514 20.456 1.00 31.14 120 VAL A C 1
ATOM 843 O O . VAL A 1 120 ? 29.580 30.424 19.250 1.00 30.69 120 VAL A O 1
ATOM 847 N N . ALA A 1 121 ? 29.083 30.423 21.481 1.00 30.47 121 ALA A N 1
ATOM 848 C CA . ALA A 1 121 ? 27.647 30.308 21.334 1.00 30.78 121 ALA A CA 1
ATOM 849 C C . ALA A 1 121 ? 27.032 31.380 22.208 1.00 31.06 121 ALA A C 1
ATOM 850 O O . ALA A 1 121 ? 27.666 31.854 23.147 1.00 31.85 121 ALA A O 1
ATOM 852 N N . ALA A 1 122 ? 25.794 31.757 21.914 1.00 31.75 122 ALA A N 1
ATOM 853 C CA . ALA A 1 122 ? 25.070 32.715 22.751 1.00 31.31 122 ALA A CA 1
ATOM 854 C C . ALA A 1 122 ? 23.613 32.308 22.912 1.00 31.56 122 ALA A C 1
ATOM 855 O O . ALA A 1 122 ? 22.985 31.841 21.961 1.00 32.12 122 ALA A O 1
ATOM 857 N N . LEU A 1 123 ? 23.082 32.478 24.123 1.00 31.39 123 LEU A N 1
ATOM 858 C CA . LEU A 1 123 ? 21.668 32.364 24.370 1.00 31.70 123 LEU A CA 1
ATOM 859 C C . LEU A 1 123 ? 21.230 33.754 24.756 1.00 31.53 123 LEU A C 1
ATOM 860 O O . LEU A 1 123 ? 21.738 34.307 25.724 1.00 32.10 123 LEU A O 1
ATOM 865 N N . LEU A 1 124 ? 20.297 34.332 24.012 1.00 31.04 124 LEU A N 1
ATOM 866 C CA . LEU A 1 124 ? 19.997 35.747 24.209 1.00 31.55 124 LEU A CA 1
ATOM 867 C C . LEU A 1 124 ? 18.521 35.991 24.492 1.00 31.52 124 LEU A C 1
ATOM 868 O O . LEU A 1 124 ? 17.691 35.811 23.602 1.00 31.54 124 LEU A O 1
ATOM 873 N N . PHE A 1 125 ? 18.201 36.409 25.719 1.00 30.99 125 PHE A N 1
ATOM 874 C CA . PHE A 1 125 ? 16.842 36.825 26.039 1.00 30.60 125 PHE A CA 1
ATOM 875 C C . PHE A 1 125 ? 16.576 38.170 25.408 1.00 30.85 125 PHE A C 1
ATOM 876 O O . PHE A 1 125 ? 17.311 39.116 25.636 1.00 30.51 125 PHE A O 1
ATOM 884 N N . ALA A 1 126 ? 15.512 38.2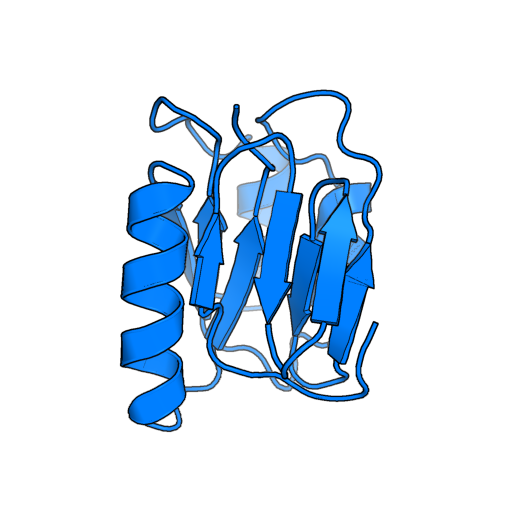45 24.620 1.00 30.87 126 ALA A N 1
ATOM 885 C CA . ALA A 1 126 ? 15.179 39.464 23.889 1.00 30.85 126 ALA A CA 1
ATOM 886 C C . ALA A 1 126 ? 14.628 40.488 24.854 1.00 31.01 126 ALA A C 1
ATOM 887 O O . ALA A 1 126 ? 13.679 40.210 25.571 1.00 30.67 126 ALA A O 1
ATOM 889 N N . VAL A 1 127 ? 15.228 41.670 24.852 1.00 31.92 127 VAL A N 1
ATOM 890 C CA . VAL A 1 127 ? 14.805 42.773 25.714 1.00 32.81 127 VAL A CA 1
ATOM 891 C C . VAL A 1 127 ? 14.035 43.822 24.925 1.00 33.47 127 VAL A C 1
ATOM 892 O O . VAL A 1 127 ? 14.164 43.925 23.697 1.00 33.23 127 VAL A O 1
ATOM 896 N N . GLU A 1 128 ? 13.236 44.610 25.646 1.00 34.16 128 GLU A N 1
ATOM 897 C CA . GLU A 1 128 ? 12.601 45.792 25.064 1.00 35.38 128 GLU A CA 1
ATOM 898 C C . GLU A 1 128 ? 13.689 46.799 24.690 1.00 35.36 128 GLU A C 1
ATOM 899 O O . GLU A 1 128 ? 13.601 47.459 23.663 1.00 34.30 128 GLU A O 1
#

Solvent-accessible surface area: 6324 Å² total; per-residue (Å²): 115,65,114,18,75,9,75,3,99,32,92,18,138,24,5,4,143,1,34,155,70,72,24,178,26,6,1,0,0,0,35,46,0,0,28,43,34,140,20,144,19,44,66,4,73,96,146,16,0,42,100,0,26,137,30,21,145,105,5,127,31,0,7,0,0,2,2,116,118,112,54,166,14,37,116,95,5,96,78,48,2,162,96,98,166,8,73,39,85,13,30,30,0,8,27,0,5,135,49,0,41,88,31,31,87,98,135,123,33,0,0,0,0,0,41,15,13,180

Nearest PDB structures (foldseek):
  2fi9-assembly1_A  TM=1.009E+00  e=5.190E-27  Bartonella henselae str. Houston-1
  2fvt-assembly1_A  TM=8.645E-01  e=5.980E-11  Rhodopseudomonas palustris
  3cpk-assembly1_A  TM=7.469E-01  e=2.970E-08  Bordetella parapertussis 12822
  2k2e-assembly1_A  TM=8.141E-01  e=6.196E-07  Bordetella pertussis Tohama I
  2gm2-assembly1_A  TM=7.455E-01  e=5.127E-06  Xanthomonas campestris pv. campestris str. ATCC 33913

Radius of gyration: 12.55 Å; Cα contacts (8 Å, |Δi|>4): 269; chains: 1; bounding box: 29×28×33 Å

InterPro domains:
  IPR007523 NDUFAF3/Mth938 domain-containing protein [PF04430] (18-124)
  IPR007523 NDUFAF3/Mth938 domain-containing protein [PTHR21192] (15-125)
  IPR036748 MTH938-like superfamily [G3DSA:3.40.1230.10] (1-128)
  IPR036748 MTH938-like superfamily [SSF64076] (11-127)

Foldseek 3Di:
DFQAAFQFPDAAPQWTDTPNDTDHWWWKHAGRGIDHDHDPALADDPVLCVVCLVRLVLAQEEERARAPAWDDHDPVVVVSCVVSNHHYGYGHLVVSSVVQNVCVVVVHSYMYTHGGYD

Secondary structure (DSSP, 8-state):
-BSS---EEEEETTEEEETTEEEESEEEEETTEEEEE--SSSSPPTGGGHHHHHTGGG-SEEEEE-TTS--PPPHHHHHHHHHTT-EEEEE-HHHHHHHHHHHHHTT--EEEEE----

Sequence (118 aa):
HFPGRAPIDAYGNGGFRFADMSHRGSIICIPSGIYGIDMTGPVPTQEDISRVLEESDQIEVLLIGTGVELLRLPEELRVLLWEKRISSDTMSTGAAVRTFNVLLAEDRAVAALLFAVE